Protein AF-A0A1Y6CTV0-F1 (afdb_monomer)

Foldseek 3Di:
DPPDDDLVVLLVVVVVVPDDLVVSCVVVVNDSVVNVVSNVPPDPPPPCPVVDDDDDDDDDDPPPPDFFQPDWDDDPPPDIDGHTPPDDPVVVVVVVVVVD

Sequence (100 aa):
MKKRDLPEVHVEAWRKSGLSQAEYCRQRGVNPKTFSGWVKREPAAGGLAGLGLIPVRVAPAPVAAEEGPALVLRLAPGVRLDIPATVPARWVAELLRGLA

Structure (mmCIF, N/CA/C/O backbone):
data_AF-A0A1Y6CTV0-F1
#
_entry.id   AF-A0A1Y6CTV0-F1
#
loop_
_atom_site.group_PDB
_atom_site.id
_atom_site.type_symbol
_atom_site.label_atom_id
_atom_site.label_alt_id
_atom_site.label_comp_id
_atom_site.label_asym_id
_atom_site.label_entity_id
_atom_site.label_seq_id
_atom_site.pdbx_PDB_ins_code
_atom_site.Cartn_x
_atom_site.Cartn_y
_atom_site.Cartn_z
_atom_site.occupancy
_atom_site.B_iso_or_equiv
_atom_site.auth_seq_id
_atom_site.auth_comp_id
_atom_site.auth_asym_id
_atom_site.auth_atom_id
_atom_site.pdbx_PDB_model_num
ATOM 1 N N . MET A 1 1 ? -23.024 -9.034 46.940 1.00 34.50 1 MET A N 1
ATOM 2 C CA . MET A 1 1 ? -21.859 -9.258 46.051 1.00 34.50 1 MET A CA 1
ATOM 3 C C . MET A 1 1 ? -22.050 -8.415 44.791 1.00 34.50 1 MET A C 1
ATOM 5 O O . MET A 1 1 ? -22.941 -8.717 44.012 1.00 34.50 1 MET A O 1
ATOM 9 N N . LYS A 1 2 ? -21.320 -7.301 44.628 1.00 47.25 2 LYS A N 1
ATOM 10 C CA . LYS A 1 2 ? -21.401 -6.461 43.416 1.00 47.25 2 LYS A CA 1
ATOM 11 C C . LYS A 1 2 ? -20.729 -7.224 42.272 1.00 47.25 2 LYS A C 1
ATOM 13 O O . LYS A 1 2 ? -19.526 -7.470 42.353 1.00 47.25 2 LYS A O 1
ATOM 18 N N . LYS A 1 3 ? -21.500 -7.656 41.266 1.00 53.62 3 LYS A N 1
ATOM 19 C CA . LYS A 1 3 ? -20.949 -8.226 40.029 1.00 53.62 3 LYS A CA 1
ATOM 20 C C . LYS A 1 3 ? -20.003 -7.174 39.450 1.00 53.62 3 LYS A C 1
ATOM 22 O O . LYS A 1 3 ? -20.416 -6.052 39.189 1.00 53.62 3 LYS A O 1
ATOM 27 N N . ARG A 1 4 ? -18.712 -7.493 39.396 1.00 61.22 4 ARG A N 1
ATOM 28 C CA . ARG A 1 4 ? -17.725 -6.649 38.727 1.00 61.22 4 ARG A CA 1
ATOM 29 C C . ARG A 1 4 ? -17.875 -6.956 37.248 1.00 61.22 4 ARG A C 1
ATOM 31 O O . ARG A 1 4 ? -17.465 -8.033 36.826 1.00 61.22 4 ARG A O 1
ATOM 38 N N . ASP A 1 5 ? -18.517 -6.065 36.507 1.00 70.31 5 ASP A N 1
ATOM 39 C CA . ASP A 1 5 ? -18.561 -6.188 35.058 1.00 70.31 5 ASP A CA 1
ATOM 40 C C . ASP A 1 5 ? -17.136 -6.059 34.511 1.00 70.31 5 ASP A C 1
ATOM 42 O O . ASP A 1 5 ? -16.368 -5.183 34.923 1.00 70.31 5 ASP A O 1
ATOM 46 N N . LEU A 1 6 ? -16.753 -6.997 33.647 1.00 81.06 6 LEU A N 1
ATOM 47 C C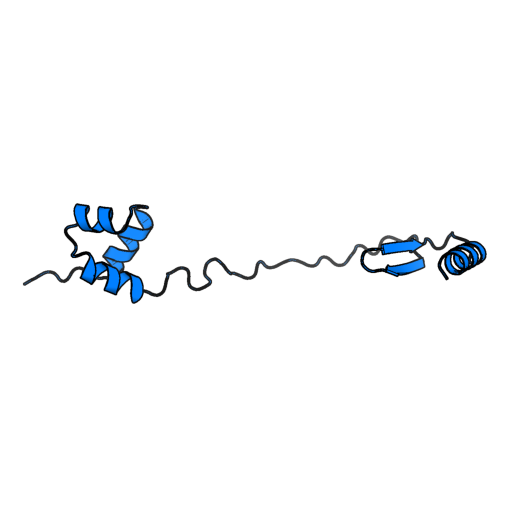A . LEU A 1 6 ? -15.392 -7.084 33.140 1.00 81.06 6 LEU A CA 1
ATOM 48 C C . LEU A 1 6 ? -15.154 -5.955 32.119 1.00 81.06 6 LEU A C 1
ATOM 50 O O . LEU A 1 6 ? -15.933 -5.833 31.169 1.00 81.06 6 LEU A O 1
ATOM 54 N N . PRO A 1 7 ? -14.096 -5.135 32.289 1.00 83.50 7 PRO A N 1
ATOM 55 C CA . PRO A 1 7 ? -13.772 -4.033 31.380 1.00 83.50 7 PRO A CA 1
ATOM 56 C C . PRO A 1 7 ? -13.719 -4.444 29.903 1.00 83.50 7 PRO A C 1
ATOM 58 O O . PRO A 1 7 ? -14.269 -3.746 29.055 1.00 83.50 7 PRO A O 1
ATOM 61 N N . GLU A 1 8 ? -13.114 -5.598 29.624 1.00 82.50 8 GLU A N 1
ATOM 62 C CA . GLU A 1 8 ? -12.895 -6.161 28.284 1.00 82.50 8 GLU A CA 1
ATOM 63 C C . GLU A 1 8 ? -14.229 -6.405 27.556 1.00 82.50 8 GLU A C 1
ATOM 65 O O . GLU A 1 8 ? -14.440 -5.937 26.439 1.00 82.50 8 GLU A O 1
ATOM 70 N N . VAL A 1 9 ? -15.203 -7.013 28.247 1.00 86.00 9 VAL A N 1
ATOM 71 C CA . VAL A 1 9 ? -16.545 -7.293 27.705 1.00 86.00 9 VAL A CA 1
ATOM 72 C C . VAL A 1 9 ? -17.268 -6.002 27.324 1.00 86.00 9 VAL A C 1
ATOM 74 O O . VAL A 1 9 ? -17.916 -5.923 26.278 1.00 86.00 9 VAL A O 1
ATOM 77 N N . HIS A 1 10 ? -17.155 -4.961 28.153 1.00 89.06 10 HIS A N 1
ATOM 78 C CA . HIS A 1 10 ? -17.788 -3.680 27.867 1.00 89.06 10 HIS A CA 1
ATOM 79 C C . HIS A 1 10 ? -17.129 -2.939 26.704 1.00 89.06 10 HIS A C 1
ATOM 81 O O . HIS A 1 10 ? -17.852 -2.322 25.917 1.00 89.06 10 HIS A O 1
ATOM 87 N N .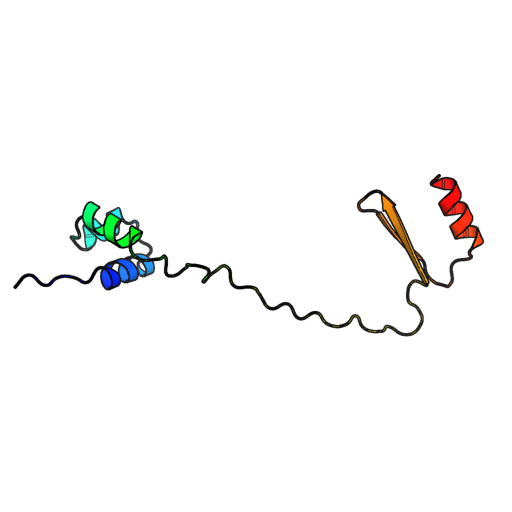 VAL A 1 11 ? -15.800 -2.975 26.597 1.00 88.00 11 VAL A N 1
ATOM 88 C CA . VAL A 1 11 ? -15.064 -2.310 25.515 1.00 88.00 11 VAL A CA 1
ATOM 89 C C . VAL A 1 11 ? -15.302 -3.025 24.184 1.00 88.00 11 VAL A C 1
ATOM 91 O O . VAL A 1 11 ? -15.570 -2.356 23.185 1.00 88.00 11 VAL A O 1
ATOM 94 N N . GLU A 1 12 ? -15.306 -4.358 24.156 1.00 88.19 12 GLU A N 1
ATOM 95 C CA . GLU A 1 12 ? -15.598 -5.128 22.943 1.00 88.19 12 GLU A CA 1
ATOM 96 C C . GLU A 1 12 ? -17.048 -4.930 22.473 1.00 88.19 12 GLU A C 1
ATOM 98 O O . GLU A 1 12 ? -17.294 -4.649 21.296 1.00 88.19 12 GLU A O 1
ATOM 103 N N . ALA A 1 13 ? -18.018 -4.999 23.392 1.00 88.75 13 ALA A N 1
ATOM 104 C CA . ALA A 1 13 ? -19.422 -4.751 23.074 1.00 88.75 13 ALA A CA 1
ATOM 105 C C . ALA A 1 13 ? -19.656 -3.320 22.559 1.00 88.75 13 ALA A C 1
ATOM 107 O O . ALA A 1 13 ? -20.450 -3.124 21.638 1.00 88.75 13 ALA A O 1
ATOM 108 N N . TRP A 1 14 ? -18.940 -2.325 23.09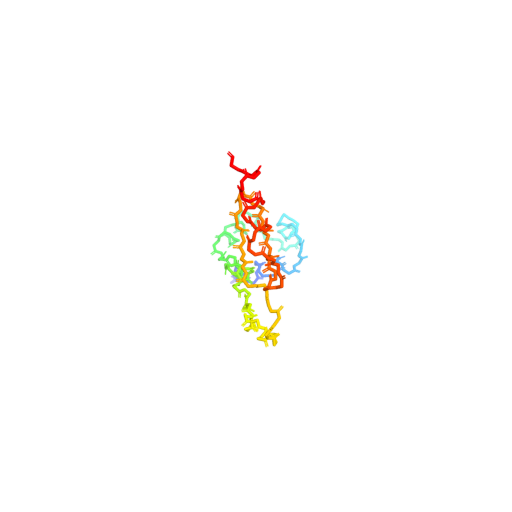6 1.00 91.50 14 TRP A N 1
ATOM 109 C CA . TRP A 1 14 ? -18.977 -0.957 22.578 1.00 91.50 14 TRP A CA 1
ATOM 110 C C . TRP A 1 14 ? -18.409 -0.866 21.158 1.00 91.50 14 TRP A C 1
ATOM 112 O O . TRP A 1 14 ? -19.088 -0.338 20.277 1.00 91.50 14 TRP A O 1
ATOM 122 N N . ARG A 1 15 ? -17.226 -1.440 20.897 1.00 87.06 15 ARG A N 1
ATOM 123 C CA . ARG A 1 15 ? -16.609 -1.450 19.556 1.00 87.06 15 ARG A CA 1
ATOM 124 C C . ARG A 1 15 ? -17.518 -2.083 18.501 1.00 87.06 15 ARG A C 1
ATOM 126 O O . ARG A 1 15 ? -17.630 -1.546 17.405 1.00 87.06 15 ARG A O 1
ATOM 133 N N . LYS A 1 16 ? -18.202 -3.184 18.836 1.00 88.25 16 LYS A N 1
ATOM 134 C CA . LYS A 1 16 ? -19.165 -3.847 17.936 1.00 88.25 16 LYS A CA 1
ATOM 135 C C . LYS A 1 16 ? -20.470 -3.068 17.759 1.00 88.25 16 LYS A C 1
ATOM 137 O O . LYS A 1 16 ? -21.134 -3.234 16.745 1.00 88.25 16 LYS A O 1
ATOM 142 N N . SER A 1 17 ? -20.846 -2.233 18.729 1.00 88.12 17 SER A N 1
ATOM 143 C CA . SER A 1 17 ? -22.101 -1.473 18.672 1.00 88.12 17 SER A CA 1
ATOM 144 C C . SER A 1 17 ? -22.076 -0.308 17.678 1.00 88.12 17 SER A C 1
ATOM 146 O O .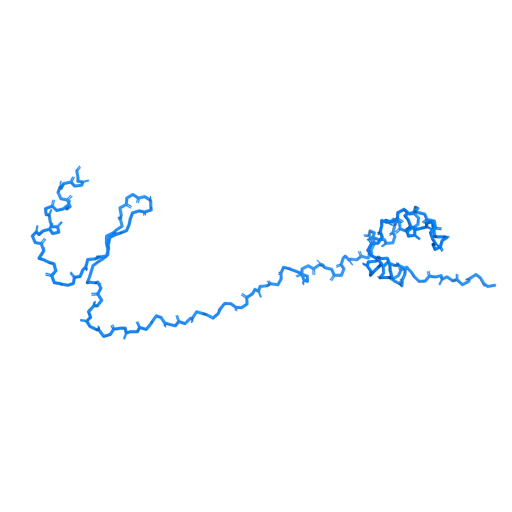 SER A 1 17 ? -23.138 0.151 17.273 1.00 88.12 17 SER A O 1
ATOM 148 N N . GLY A 1 18 ? -20.890 0.207 17.324 1.00 86.94 18 GLY A N 1
ATOM 149 C CA . GLY A 1 18 ? -20.749 1.406 16.487 1.00 86.94 18 GLY A CA 1
ATOM 150 C C . GLY A 1 18 ? -21.244 2.704 17.142 1.00 86.94 18 GLY A C 1
ATOM 151 O O . GLY A 1 18 ? -21.261 3.747 16.495 1.00 86.94 18 GLY A O 1
ATOM 152 N N . LEU A 1 19 ? -21.647 2.662 18.417 1.00 90.75 19 LEU A N 1
ATOM 153 C CA . LEU A 1 19 ? -22.155 3.818 19.152 1.00 90.75 19 LEU A CA 1
ATOM 154 C C . LEU A 1 19 ? -21.027 4.757 19.580 1.00 90.75 19 LEU A C 1
ATOM 156 O O . LEU A 1 19 ? -19.896 4.334 19.840 1.00 90.75 19 LEU A O 1
ATOM 160 N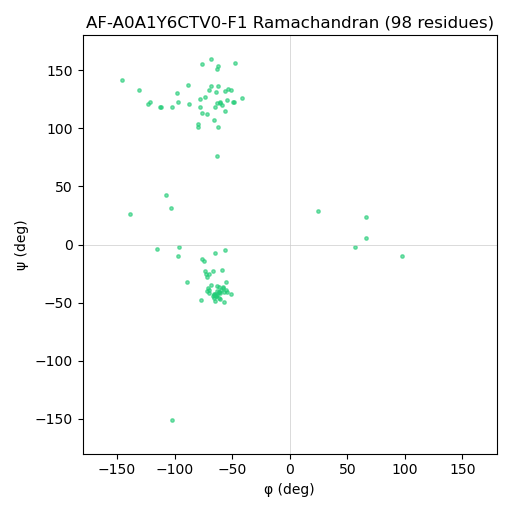 N . SER A 1 20 ? -21.360 6.032 19.788 1.00 90.50 20 SER A N 1
ATOM 161 C CA . SER A 1 20 ? -20.463 6.921 20.522 1.00 90.50 20 SER A CA 1
ATOM 162 C C . SER A 1 20 ? -20.277 6.426 21.962 1.00 90.50 20 SER A C 1
ATOM 164 O O . SER A 1 20 ? -21.159 5.802 22.562 1.00 90.50 20 SER A O 1
ATOM 166 N N . GLN A 1 21 ? -19.119 6.722 22.553 1.00 89.06 21 GLN A N 1
ATOM 167 C CA . GLN A 1 21 ? -18.821 6.342 23.935 1.00 89.06 21 GLN A CA 1
ATOM 168 C C . GLN A 1 21 ? -19.892 6.846 24.921 1.00 89.06 21 GLN A C 1
ATOM 170 O O . GLN A 1 21 ? -20.285 6.124 25.840 1.00 89.06 21 GLN A O 1
ATOM 175 N N . ALA A 1 22 ? -20.368 8.081 24.732 1.00 91.12 22 ALA A N 1
ATOM 176 C CA . ALA A 1 22 ? -21.375 8.700 25.589 1.00 91.12 22 ALA A CA 1
ATOM 177 C C . ALA A 1 22 ? -22.725 7.972 25.503 1.00 91.12 22 ALA A C 1
ATOM 179 O O . ALA A 1 22 ? -23.349 7.703 26.532 1.00 91.12 22 ALA A O 1
ATOM 180 N N . GLU A 1 23 ? -23.156 7.599 24.296 1.00 92.31 23 GLU A N 1
ATOM 181 C CA . GLU A 1 23 ? -24.39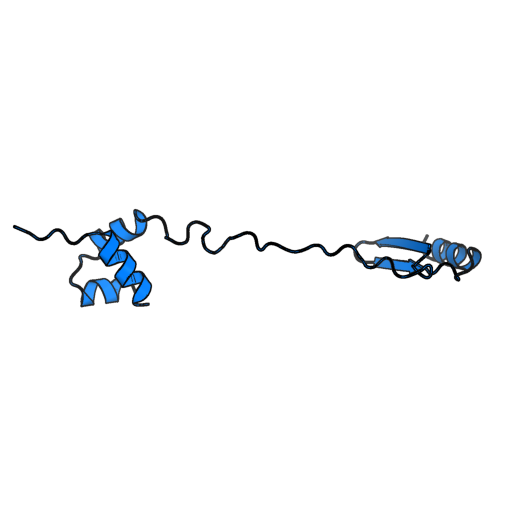3 6.840 24.099 1.00 92.31 23 GLU A CA 1
ATOM 182 C C . GLU A 1 23 ? -24.308 5.442 24.690 1.00 92.31 23 GLU A C 1
ATOM 184 O O . GLU A 1 23 ? -25.241 5.018 25.372 1.00 92.31 23 GLU A O 1
ATOM 189 N N . TYR A 1 24 ? -23.182 4.756 24.501 1.00 94.56 24 TYR A N 1
ATOM 190 C CA . TYR A 1 24 ? -22.970 3.435 25.077 1.00 94.56 24 TYR A CA 1
ATOM 191 C C . TYR A 1 24 ? -23.017 3.463 26.610 1.00 94.56 24 TYR A C 1
ATOM 193 O O . TYR A 1 24 ? -23.718 2.658 27.227 1.00 94.56 24 TYR A O 1
ATOM 201 N N . CYS A 1 25 ? -22.340 4.434 27.234 1.00 92.81 25 CYS A N 1
ATOM 202 C CA . CYS A 1 25 ? -22.365 4.610 28.688 1.00 92.81 25 CYS A CA 1
ATOM 203 C C . CYS A 1 25 ? -23.783 4.900 29.203 1.00 92.81 25 CYS A C 1
ATOM 205 O O . CYS A 1 25 ? -24.195 4.323 30.209 1.00 92.81 25 CYS A O 1
ATOM 207 N N . ARG A 1 26 ? -24.551 5.736 28.490 1.00 92.69 26 ARG A N 1
ATOM 208 C CA . ARG A 1 26 ? -25.949 6.048 28.826 1.00 92.69 26 ARG A CA 1
ATOM 209 C C . ARG A 1 26 ? -26.858 4.821 28.719 1.00 92.69 26 ARG A C 1
ATOM 211 O O . ARG A 1 26 ? -27.666 4.602 29.612 1.00 92.69 26 ARG A O 1
ATOM 218 N N . GLN A 1 27 ? -26.7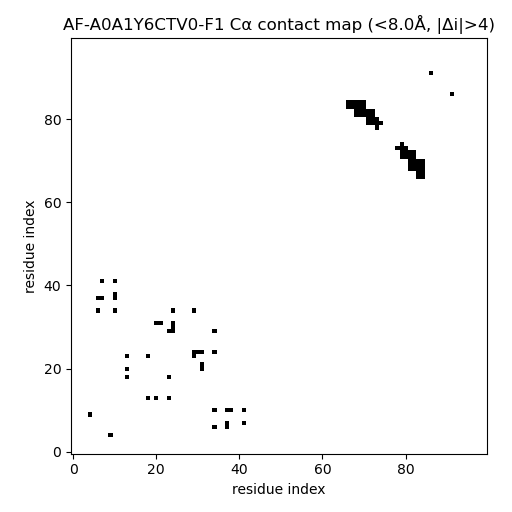23 4.022 27.659 1.00 92.88 27 GLN A N 1
ATOM 219 C CA . GLN A 1 27 ? -27.557 2.832 27.444 1.00 92.88 27 GLN A CA 1
ATOM 220 C C . GLN A 1 27 ? -27.236 1.698 28.423 1.00 92.88 27 GLN A C 1
ATOM 222 O O . GLN A 1 27 ? -28.135 0.984 28.859 1.00 92.88 27 GLN A O 1
ATOM 227 N N . ARG A 1 28 ? -25.956 1.509 28.762 1.00 88.69 28 ARG A N 1
ATOM 228 C CA . ARG A 1 28 ? -25.491 0.398 29.609 1.00 88.69 28 ARG A CA 1
ATOM 229 C C . ARG A 1 28 ? -25.344 0.761 31.087 1.00 88.69 28 ARG A C 1
ATOM 231 O O . ARG A 1 28 ? -24.987 -0.106 31.876 1.00 88.69 28 ARG A O 1
ATOM 238 N N . GLY A 1 29 ? -25.597 2.015 31.466 1.00 89.31 29 GLY A N 1
ATOM 239 C CA . GLY A 1 29 ? -25.472 2.483 32.851 1.00 89.31 29 GLY A CA 1
ATOM 240 C C . GLY A 1 29 ? -24.033 2.481 33.379 1.00 89.31 29 GLY A C 1
ATOM 241 O O . GLY A 1 29 ? -23.815 2.408 34.587 1.00 89.31 29 GLY A O 1
ATOM 242 N N . VAL A 1 30 ? -23.039 2.545 32.488 1.00 89.69 30 VAL A N 1
ATOM 243 C CA . VAL A 1 30 ? -21.618 2.526 32.859 1.00 89.69 30 VAL A CA 1
ATOM 244 C C . VAL A 1 30 ? -21.141 3.952 33.116 1.00 89.69 30 VAL A C 1
ATOM 246 O O . VAL A 1 30 ? -21.445 4.866 32.353 1.00 89.69 30 VAL A O 1
ATOM 249 N N . ASN A 1 31 ? -20.352 4.159 34.175 1.00 89.94 31 ASN A N 1
ATOM 250 C CA . ASN A 1 31 ? -19.766 5.469 34.457 1.00 89.94 31 ASN A CA 1
ATOM 251 C C . ASN A 1 31 ? -18.803 5.888 33.320 1.00 89.94 31 ASN A C 1
ATOM 253 O O . ASN A 1 31 ? -17.795 5.203 33.110 1.00 89.94 31 ASN A O 1
ATOM 257 N N . PRO A 1 32 ? -19.034 7.036 32.647 1.00 89.38 32 PRO A N 1
ATOM 258 C CA . PRO A 1 32 ? -18.206 7.479 31.527 1.00 89.38 32 PRO A CA 1
ATOM 259 C C . PRO A 1 32 ? -16.723 7.644 31.871 1.00 89.38 32 PRO A C 1
ATOM 261 O O . PRO A 1 32 ? -15.863 7.313 31.057 1.00 89.38 32 PRO A O 1
ATOM 264 N N . LYS A 1 33 ? -16.398 8.120 33.082 1.00 89.75 33 LYS A N 1
ATOM 265 C CA . LYS A 1 33 ? -15.003 8.307 33.519 1.00 89.75 33 LYS A CA 1
ATOM 266 C C . LYS A 1 33 ? -14.284 6.968 33.653 1.00 89.75 33 LYS A C 1
ATOM 268 O O . LYS A 1 33 ? -13.154 6.822 33.187 1.00 89.75 33 LYS A O 1
ATOM 273 N N . THR A 1 34 ? -14.952 5.989 34.257 1.00 88.69 34 THR A N 1
ATOM 274 C CA . THR A 1 34 ? -14.411 4.638 34.428 1.00 88.69 34 THR A CA 1
ATOM 275 C C . THR A 1 34 ? -14.245 3.951 33.076 1.00 88.69 34 THR A C 1
ATOM 277 O O . THR A 1 34 ? -13.183 3.392 32.807 1.00 88.69 34 THR A O 1
ATOM 280 N N . PHE A 1 35 ? -15.241 4.083 32.196 1.00 91.19 35 PHE A N 1
ATOM 281 C CA . PHE A 1 35 ? -15.204 3.523 30.848 1.00 91.19 35 PHE A CA 1
ATOM 282 C C . PHE A 1 35 ? -14.079 4.129 29.995 1.00 91.19 35 PHE A C 1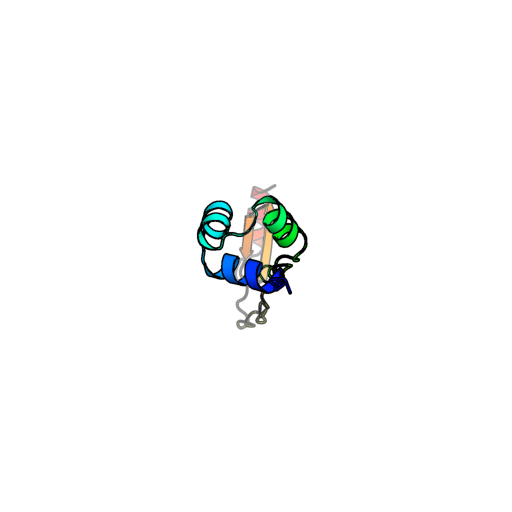
ATOM 284 O O . PHE A 1 35 ? -13.318 3.385 29.384 1.00 91.19 35 PHE A O 1
ATOM 291 N N . SER A 1 36 ? -13.869 5.452 30.037 1.00 89.06 36 SER A N 1
ATOM 292 C CA . SER A 1 36 ? -12.709 6.100 29.393 1.00 89.06 36 SER A CA 1
ATOM 293 C C . SER A 1 36 ? -11.378 5.509 29.862 1.00 89.06 36 SER A C 1
ATOM 295 O O . SER A 1 36 ? -10.454 5.334 29.071 1.00 89.06 36 SER A O 1
ATOM 297 N N . GLY A 1 37 ? -11.266 5.199 31.155 1.00 88.88 37 GLY A N 1
ATOM 298 C CA . GLY A 1 37 ? -10.081 4.561 31.721 1.00 88.88 37 GLY A CA 1
ATOM 299 C C . GLY A 1 37 ? -9.900 3.101 31.292 1.00 88.88 37 GLY A C 1
ATOM 300 O O . GLY A 1 37 ? -8.772 2.614 31.314 1.00 88.88 37 GLY A O 1
ATOM 301 N N . TRP A 1 38 ? -10.971 2.393 30.927 1.00 90.00 38 TRP A N 1
ATOM 302 C CA . TRP A 1 38 ? -10.901 1.047 30.349 1.00 90.00 38 TRP A CA 1
ATOM 303 C C . TRP A 1 38 ? -10.486 1.093 28.882 1.00 90.00 38 TRP A C 1
ATOM 305 O O . TRP A 1 38 ? -9.529 0.423 28.516 1.00 90.00 38 TRP A O 1
ATOM 315 N N . VAL A 1 39 ? -11.103 1.966 28.078 1.00 87.00 39 VAL A N 1
ATOM 316 C CA . VAL A 1 39 ? -10.769 2.144 26.652 1.00 87.00 39 VAL A CA 1
ATOM 317 C C . VAL A 1 39 ? -9.301 2.531 26.447 1.00 87.00 39 VAL A C 1
ATOM 319 O O . VAL A 1 39 ? -8.681 2.067 25.500 1.00 87.00 39 VAL A O 1
ATOM 322 N N . LYS A 1 40 ? -8.730 3.356 27.337 1.00 84.69 40 LYS A N 1
ATOM 323 C CA . LYS A 1 40 ? -7.305 3.734 27.285 1.00 84.69 40 LYS A CA 1
ATOM 324 C C . LYS A 1 40 ? -6.345 2.609 27.685 1.00 84.69 40 LYS A C 1
ATOM 326 O O . LYS A 1 40 ? -5.186 2.652 27.288 1.00 84.69 40 LYS A O 1
ATOM 331 N N . ARG A 1 41 ? -6.788 1.684 28.543 1.00 81.00 41 ARG A N 1
ATOM 332 C CA . ARG A 1 41 ? -5.965 0.579 29.065 1.00 81.00 41 ARG A CA 1
ATOM 333 C C . ARG A 1 41 ? -6.026 -0.656 28.188 1.00 81.00 41 ARG A C 1
ATOM 335 O O . ARG A 1 41 ? -5.039 -1.377 28.121 1.00 81.00 41 ARG A O 1
ATOM 342 N N . GLU A 1 42 ? -7.158 -0.892 27.537 1.00 71.75 42 GLU A N 1
ATOM 343 C CA . GLU A 1 42 ? -7.221 -1.890 26.488 1.00 71.75 42 GLU A CA 1
ATOM 344 C C . GLU A 1 42 ? -6.323 -1.435 25.337 1.00 71.75 42 GLU A C 1
ATOM 346 O O . GLU A 1 42 ? -6.591 -0.382 24.742 1.00 71.75 42 GLU A O 1
ATOM 351 N N . PRO A 1 43 ? -5.270 -2.199 24.989 1.00 58.94 43 PRO A N 1
ATOM 352 C CA . PRO A 1 43 ? -4.605 -1.974 23.723 1.00 58.94 43 PRO A CA 1
ATOM 353 C C . PRO A 1 43 ? -5.698 -2.029 22.664 1.00 58.94 43 PRO A C 1
ATOM 355 O O . PRO A 1 43 ? -6.578 -2.892 22.711 1.00 58.94 43 PRO A O 1
ATOM 358 N N . ALA A 1 44 ? -5.706 -1.073 21.733 1.00 59.22 44 ALA A N 1
ATOM 359 C CA . ALA A 1 44 ? -6.579 -1.216 20.590 1.00 59.22 44 ALA A CA 1
ATOM 360 C C . ALA A 1 44 ? -6.365 -2.634 20.056 1.00 59.22 44 ALA A C 1
ATOM 362 O O . ALA A 1 44 ? -5.245 -2.984 19.708 1.00 59.22 44 ALA A O 1
ATOM 363 N N . ALA A 1 45 ? -7.422 -3.444 19.972 1.00 52.69 45 ALA A N 1
ATOM 364 C CA . ALA A 1 45 ? -7.361 -4.721 19.260 1.00 52.69 45 ALA A CA 1
ATOM 365 C C . ALA A 1 45 ? -6.901 -4.538 17.787 1.00 52.69 45 ALA A C 1
ATOM 367 O O . ALA A 1 45 ? -6.690 -5.505 17.071 1.00 52.69 45 ALA A O 1
ATOM 368 N N . GLY A 1 46 ? -6.722 -3.281 17.349 1.00 49.03 46 GLY A N 1
ATOM 369 C CA . GLY A 1 46 ? -6.021 -2.838 16.150 1.00 49.03 46 GLY A CA 1
ATOM 370 C C . GLY A 1 46 ? -4.615 -2.262 16.373 1.00 49.03 46 GLY A C 1
ATOM 371 O O . GLY A 1 46 ? -4.209 -1.381 15.621 1.00 49.03 46 GLY A O 1
ATOM 372 N N . GLY A 1 47 ? -3.856 -2.711 17.375 1.00 49.09 47 GLY A N 1
ATOM 373 C CA . GLY A 1 47 ? -2.403 -2.551 17.384 1.00 49.09 47 GLY A CA 1
ATOM 374 C C . GLY A 1 47 ? -1.850 -3.307 16.181 1.00 49.09 47 GLY A C 1
ATOM 375 O O . GLY A 1 47 ? -1.839 -4.531 16.181 1.00 49.09 47 GLY A O 1
ATOM 376 N N . LEU A 1 48 ? -1.518 -2.581 15.112 1.00 51.88 48 LEU A N 1
ATOM 377 C CA . LEU A 1 48 ? -1.058 -3.099 13.814 1.00 51.88 48 LEU A CA 1
ATOM 378 C C . LEU A 1 48 ? -1.992 -4.091 13.083 1.00 51.88 48 LEU A C 1
ATOM 380 O O . LEU A 1 48 ? -1.695 -4.430 11.943 1.00 51.88 48 LEU A O 1
ATOM 384 N N . ALA A 1 49 ? -3.146 -4.494 13.634 1.00 52.62 49 ALA A N 1
ATOM 385 C CA . ALA A 1 49 ? -4.059 -5.445 12.974 1.00 52.62 49 ALA A CA 1
ATOM 386 C C . ALA A 1 49 ? -4.698 -4.919 11.666 1.00 52.62 49 ALA A C 1
ATOM 388 O O . ALA A 1 49 ? -5.343 -5.677 10.950 1.00 52.62 49 ALA A O 1
ATOM 389 N N . GLY A 1 50 ? -4.503 -3.635 11.339 1.00 52.44 50 GLY A N 1
ATOM 390 C CA . GLY A 1 50 ? -4.802 -3.044 10.026 1.00 52.44 50 GLY A CA 1
ATOM 391 C C . GLY A 1 50 ? -3.574 -2.528 9.261 1.00 52.44 50 GLY A C 1
ATOM 392 O O . GLY A 1 50 ? -3.709 -2.099 8.123 1.00 52.44 50 GLY A O 1
ATOM 393 N N . LEU A 1 51 ? -2.380 -2.579 9.863 1.00 53.94 51 LEU A N 1
ATOM 394 C CA . LEU A 1 51 ? -1.092 -2.263 9.231 1.00 53.94 51 LEU A CA 1
ATOM 395 C C . LEU A 1 51 ? -0.299 -3.558 9.009 1.00 53.94 51 LEU A C 1
ATOM 397 O O . LEU A 1 51 ? 0.896 -3.640 9.291 1.00 53.94 51 LEU A O 1
ATOM 401 N N . GLY A 1 52 ? -0.988 -4.600 8.544 1.00 67.12 52 GLY A N 1
ATOM 402 C CA . GLY A 1 52 ? -0.327 -5.807 8.073 1.00 67.12 52 GLY A CA 1
ATOM 403 C C . GLY A 1 52 ? 0.430 -5.500 6.784 1.00 67.12 52 GLY A C 1
ATOM 404 O O . GLY A 1 52 ? -0.097 -4.834 5.893 1.00 67.12 52 GLY A O 1
ATOM 405 N N . LEU A 1 53 ? 1.663 -5.992 6.667 1.00 73.81 53 LEU A N 1
ATOM 406 C CA . LEU A 1 53 ? 2.348 -6.020 5.379 1.00 73.81 53 LEU A CA 1
ATOM 407 C C . LEU A 1 53 ? 1.512 -6.872 4.419 1.00 73.81 53 LEU A C 1
ATOM 409 O O . LEU A 1 53 ? 1.246 -8.041 4.700 1.00 73.81 53 LEU A O 1
ATOM 413 N N . ILE A 1 54 ? 1.089 -6.292 3.297 1.00 77.94 54 ILE A N 1
ATOM 414 C CA . ILE A 1 54 ? 0.428 -7.048 2.235 1.00 77.94 54 ILE A CA 1
ATOM 415 C C . ILE A 1 54 ? 1.528 -7.796 1.473 1.00 77.94 54 ILE A C 1
ATOM 417 O O . ILE A 1 54 ? 2.411 -7.144 0.909 1.00 77.94 54 ILE A O 1
ATOM 421 N N . PRO A 1 55 ? 1.522 -9.140 1.436 1.00 72.38 55 PRO A N 1
ATOM 422 C CA . PRO A 1 55 ? 2.502 -9.884 0.662 1.00 72.38 55 PRO A CA 1
ATOM 423 C C . PRO A 1 55 ? 2.286 -9.612 -0.831 1.00 72.38 55 PRO A C 1
ATOM 425 O O . PRO A 1 55 ? 1.329 -10.090 -1.438 1.00 72.38 55 PRO A O 1
ATOM 428 N N . VAL A 1 56 ? 3.191 -8.840 -1.432 1.00 81.88 56 VAL A N 1
ATOM 429 C CA . VAL A 1 56 ? 3.240 -8.624 -2.881 1.00 81.88 56 VAL A CA 1
ATOM 430 C C . VAL A 1 56 ? 4.084 -9.733 -3.499 1.00 81.88 56 VAL A C 1
ATOM 432 O O . VAL A 1 56 ? 5.262 -9.886 -3.174 1.00 81.88 56 VAL A O 1
ATOM 435 N N . ARG A 1 57 ? 3.495 -10.516 -4.409 1.00 79.75 57 ARG A N 1
ATOM 436 C CA . ARG A 1 57 ? 4.273 -11.434 -5.247 1.00 79.75 57 ARG A CA 1
ATOM 437 C C . ARG A 1 57 ? 4.963 -10.629 -6.340 1.00 79.75 57 ARG A C 1
ATOM 439 O O . ARG A 1 57 ? 4.301 -10.101 -7.228 1.00 79.75 57 ARG A O 1
ATOM 446 N N . VAL A 1 58 ? 6.288 -10.568 -6.290 1.00 80.38 58 VAL A N 1
ATOM 447 C CA . VAL A 1 58 ? 7.095 -10.084 -7.412 1.00 80.38 58 VAL A CA 1
ATOM 448 C C . VAL A 1 58 ? 7.199 -11.233 -8.410 1.00 80.38 58 VAL A C 1
ATOM 450 O O . VAL A 1 58 ? 7.939 -12.188 -8.186 1.00 80.38 58 VAL A O 1
ATOM 453 N N . ALA A 1 59 ? 6.404 -11.185 -9.478 1.00 79.88 59 ALA A N 1
ATOM 454 C CA . ALA A 1 59 ? 6.617 -12.081 -10.605 1.00 79.88 59 ALA A CA 1
ATOM 455 C C . ALA A 1 59 ? 7.915 -11.653 -11.311 1.00 79.88 59 ALA A C 1
ATOM 457 O O . ALA A 1 59 ? 8.089 -10.452 -11.549 1.00 79.88 59 ALA A O 1
ATOM 458 N N . PRO A 1 60 ? 8.832 -12.583 -11.635 1.00 68.75 60 PRO A N 1
ATOM 459 C CA . PRO A 1 60 ? 9.931 -12.253 -12.527 1.00 68.75 60 PRO A CA 1
ATOM 460 C C . PRO A 1 60 ? 9.323 -11.725 -13.826 1.00 68.75 60 PRO A C 1
ATOM 462 O O . PRO A 1 60 ? 8.364 -12.305 -14.342 1.00 68.75 60 PRO A O 1
ATOM 465 N N . ALA A 1 61 ? 9.839 -10.592 -14.309 1.00 69.56 61 ALA A N 1
ATOM 466 C CA . ALA A 1 61 ? 9.421 -10.060 -15.595 1.00 69.56 61 ALA A CA 1
ATOM 467 C C . ALA A 1 61 ? 9.541 -11.188 -16.630 1.00 69.56 61 ALA A C 1
ATOM 469 O O . ALA A 1 61 ? 10.559 -11.892 -16.616 1.00 69.56 61 ALA A O 1
ATOM 470 N N . PRO A 1 62 ? 8.518 -11.414 -17.476 1.00 62.47 62 PRO A N 1
ATOM 471 C CA . PRO A 1 62 ? 8.651 -12.386 -18.542 1.00 62.47 62 PRO A CA 1
ATOM 472 C C . PRO A 1 62 ? 9.899 -11.998 -19.327 1.00 62.47 62 PRO A C 1
ATOM 474 O O . PRO A 1 62 ? 10.031 -10.852 -19.761 1.00 62.47 62 PRO A O 1
ATOM 477 N N . VAL A 1 63 ? 10.833 -12.941 -19.449 1.00 59.88 63 VAL A N 1
ATOM 478 C CA . VAL A 1 63 ? 11.915 -12.890 -20.431 1.00 59.88 63 VAL A CA 1
ATOM 479 C C . VAL A 1 63 ? 11.245 -12.941 -21.801 1.00 59.88 63 VAL A C 1
ATOM 481 O O . VAL A 1 63 ? 11.117 -13.992 -22.421 1.00 59.88 63 VAL A O 1
ATOM 484 N N . ALA A 1 64 ? 10.673 -11.808 -22.207 1.00 54.62 64 ALA A N 1
ATOM 485 C CA . ALA A 1 64 ? 10.166 -11.609 -23.544 1.00 54.62 64 ALA A CA 1
ATOM 486 C C . ALA A 1 64 ? 11.365 -11.785 -24.473 1.00 54.62 64 ALA A C 1
ATOM 488 O O . ALA A 1 64 ? 12.401 -11.146 -24.280 1.00 54.62 64 ALA A O 1
ATOM 489 N N . ALA A 1 65 ? 11.220 -12.730 -25.397 1.00 55.53 65 ALA A N 1
ATOM 490 C CA . ALA A 1 65 ? 12.193 -13.077 -26.414 1.00 55.53 65 ALA A CA 1
ATOM 491 C C . ALA A 1 65 ? 12.843 -11.821 -27.010 1.00 55.53 65 ALA A C 1
ATOM 493 O O . ALA A 1 65 ? 12.105 -10.935 -27.416 1.00 55.53 65 ALA A O 1
ATOM 494 N N . GLU A 1 66 ? 14.182 -11.771 -26.991 1.00 55.34 66 GLU A N 1
ATOM 495 C CA . GLU A 1 66 ? 15.152 -11.100 -27.891 1.00 55.34 66 GLU A CA 1
ATOM 496 C C . GLU A 1 66 ? 14.710 -9.864 -28.729 1.00 55.34 66 GLU A C 1
ATOM 498 O O . GLU A 1 66 ? 15.270 -9.592 -29.784 1.00 55.34 66 GLU A O 1
ATOM 503 N N . GLU A 1 67 ? 13.743 -9.075 -28.268 1.00 56.25 67 GLU A N 1
ATOM 504 C CA . GLU A 1 67 ? 13.282 -7.799 -28.843 1.00 56.25 67 GLU A CA 1
ATOM 505 C C . GLU A 1 67 ? 13.027 -6.769 -27.722 1.00 56.25 67 GLU A C 1
ATOM 507 O O . GLU A 1 67 ? 12.217 -5.849 -27.835 1.00 56.25 67 GLU A O 1
ATOM 512 N N . GLY A 1 68 ? 13.715 -6.927 -26.586 1.00 58.19 68 GLY A N 1
ATOM 513 C CA . GLY A 1 68 ? 13.723 -5.932 -25.515 1.00 58.19 68 GLY A CA 1
ATOM 514 C C . GLY A 1 68 ? 14.453 -4.643 -25.931 1.00 58.19 68 GLY A C 1
ATOM 515 O O . GLY A 1 68 ? 15.269 -4.657 -26.858 1.00 58.19 68 GLY A O 1
ATOM 516 N N . PRO A 1 69 ? 14.202 -3.504 -25.255 1.00 59.22 69 PRO A N 1
ATOM 517 C CA . PRO A 1 69 ? 14.984 -2.296 -25.485 1.00 59.22 69 PRO A CA 1
ATOM 518 C C . PRO A 1 69 ? 16.459 -2.582 -25.185 1.00 59.22 69 PRO A C 1
ATOM 520 O O . PRO A 1 69 ? 16.810 -2.951 -24.066 1.00 59.22 69 PRO A O 1
ATOM 523 N N . ALA A 1 70 ? 17.324 -2.413 -26.186 1.00 70.06 70 ALA A N 1
ATOM 524 C CA . ALA A 1 70 ? 18.764 -2.610 -26.036 1.00 70.06 70 ALA A CA 1
ATOM 525 C C . ALA A 1 70 ? 19.404 -1.567 -25.114 1.00 70.06 70 ALA A C 1
ATOM 527 O O . ALA A 1 70 ? 20.483 -1.802 -24.573 1.00 70.06 70 ALA A O 1
ATOM 528 N N . LEU A 1 71 ? 18.763 -0.406 -24.947 1.00 82.06 71 LEU A N 1
ATOM 529 C CA . LEU A 1 71 ? 19.301 0.706 -24.177 1.00 82.06 71 LEU A CA 1
ATOM 530 C C . LEU A 1 71 ? 18.181 1.476 -23.467 1.00 82.06 71 LEU A C 1
ATOM 532 O O . LEU A 1 71 ? 17.121 1.710 -24.035 1.00 82.06 71 LEU A O 1
ATOM 536 N N . VAL A 1 72 ? 18.429 1.920 -22.233 1.00 88.25 72 VAL A N 1
ATOM 537 C CA . VAL A 1 72 ? 17.514 2.790 -21.478 1.00 88.25 72 VAL A CA 1
ATOM 538 C C . VAL A 1 72 ? 18.249 4.064 -21.080 1.00 88.25 72 VAL A C 1
ATOM 540 O O . VAL A 1 72 ? 19.236 4.002 -20.347 1.00 88.25 72 VAL A O 1
ATOM 543 N N . LEU A 1 73 ? 17.752 5.222 -21.517 1.00 87.50 73 LEU A N 1
ATOM 544 C CA . LEU A 1 73 ? 18.257 6.535 -21.114 1.00 87.50 73 LEU A CA 1
ATOM 545 C C . LEU A 1 73 ? 17.389 7.109 -19.993 1.00 87.50 73 LEU A C 1
ATOM 547 O O . LEU A 1 73 ? 16.162 7.155 -20.092 1.00 8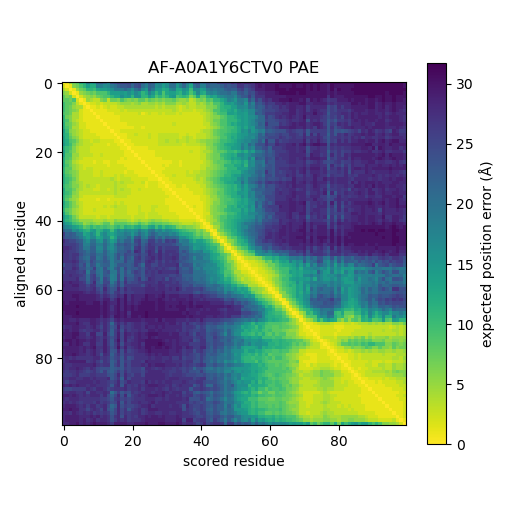7.50 73 LEU A O 1
ATOM 551 N N . ARG A 1 74 ? 18.031 7.572 -18.921 1.00 89.19 74 ARG A N 1
ATOM 552 C CA . ARG A 1 74 ? 17.387 8.291 -17.816 1.00 89.19 74 ARG A CA 1
ATOM 553 C C . ARG A 1 74 ? 17.898 9.723 -17.830 1.00 89.19 74 ARG A C 1
ATOM 555 O O . ARG A 1 74 ? 19.100 9.934 -17.702 1.00 89.19 74 ARG A O 1
ATOM 562 N N . LEU A 1 75 ? 16.991 10.671 -18.030 1.00 84.75 75 LEU A N 1
ATOM 563 C CA . LEU A 1 75 ? 17.304 12.099 -18.062 1.00 84.75 75 LEU A CA 1
ATOM 564 C C . LEU A 1 75 ? 16.894 12.726 -16.717 1.00 84.75 75 LEU A C 1
ATOM 566 O O . LEU A 1 75 ? 16.918 12.047 -15.688 1.00 84.75 75 LEU A O 1
ATOM 570 N N . ALA A 1 76 ? 16.529 14.013 -16.711 1.00 83.94 76 ALA A N 1
ATOM 571 C CA . ALA A 1 76 ? 15.991 14.700 -15.538 1.00 83.94 76 ALA A CA 1
ATOM 572 C C . ALA A 1 76 ? 14.871 13.885 -14.842 1.00 83.94 76 ALA A C 1
ATOM 574 O O . ALA A 1 76 ? 14.223 13.049 -15.486 1.00 83.94 76 ALA A O 1
ATOM 575 N N . PRO A 1 77 ? 14.623 14.105 -13.535 1.00 84.12 77 PRO A N 1
ATOM 576 C CA . PRO A 1 77 ? 13.699 13.287 -12.756 1.00 84.12 77 PRO A CA 1
ATOM 577 C C . PRO A 1 77 ? 12.342 13.111 -13.449 1.00 84.12 77 PRO A C 1
ATOM 579 O O . PRO A 1 77 ? 11.668 14.083 -13.773 1.00 84.12 77 PRO A O 1
ATOM 582 N N . GLY A 1 78 ? 11.954 11.856 -13.681 1.00 84.50 78 GLY A N 1
ATOM 583 C CA . GLY A 1 78 ? 10.691 11.501 -14.337 1.00 84.50 78 GLY A CA 1
ATOM 584 C C . GLY A 1 78 ? 10.792 11.206 -15.834 1.00 84.50 78 GLY A C 1
ATOM 585 O O . GLY A 1 78 ? 9.841 10.666 -16.392 1.00 84.50 78 GLY A O 1
ATOM 586 N N . VAL A 1 79 ? 11.931 11.469 -16.481 1.00 86.62 79 VAL A N 1
ATOM 587 C CA . VAL A 1 79 ? 12.107 11.182 -17.910 1.00 86.62 79 VAL A CA 1
ATOM 588 C C . VAL A 1 79 ? 12.933 9.913 -18.110 1.00 86.62 79 VAL A C 1
ATOM 590 O O . VAL A 1 79 ? 14.105 9.828 -17.730 1.00 86.62 79 VAL A O 1
ATOM 593 N N . ARG A 1 80 ? 12.309 8.921 -18.744 1.00 90.81 80 ARG A N 1
ATOM 594 C CA . ARG A 1 80 ? 12.923 7.655 -19.145 1.00 90.81 80 ARG A CA 1
ATOM 595 C C . ARG A 1 80 ? 12.588 7.381 -20.604 1.00 90.81 80 ARG A C 1
ATOM 597 O O . ARG A 1 80 ? 11.424 7.463 -20.983 1.00 90.81 80 ARG A O 1
ATOM 604 N N . LEU A 1 81 ? 13.597 7.018 -21.384 1.00 87.19 81 LEU A N 1
ATOM 605 C CA . LEU A 1 81 ? 13.447 6.605 -22.772 1.00 87.19 81 LEU A CA 1
ATOM 606 C C . LEU A 1 81 ? 13.992 5.187 -22.940 1.00 87.19 81 LEU A C 1
ATOM 608 O O . LEU A 1 81 ? 15.158 4.936 -22.638 1.00 87.19 81 LEU A O 1
ATOM 612 N N . ASP A 1 82 ? 13.156 4.274 -23.424 1.00 89.81 82 ASP A N 1
ATOM 613 C CA . ASP A 1 82 ? 13.552 2.912 -23.775 1.00 89.81 82 ASP A CA 1
ATOM 614 C C . ASP A 1 82 ? 13.825 2.857 -25.292 1.00 89.81 82 ASP A C 1
ATOM 616 O O . ASP A 1 82 ? 12.971 3.217 -26.103 1.00 89.81 82 ASP A O 1
ATOM 620 N N . ILE A 1 83 ? 15.036 2.457 -25.679 1.00 87.25 83 ILE A N 1
ATOM 621 C CA . ILE A 1 83 ? 15.530 2.453 -27.061 1.00 87.25 83 ILE A CA 1
ATOM 622 C C . ILE A 1 83 ? 15.707 1.000 -27.530 1.00 87.25 83 ILE A C 1
ATOM 624 O O . ILE A 1 83 ? 16.528 0.267 -26.966 1.00 87.25 83 ILE A O 1
ATOM 628 N N . PRO A 1 84 ? 14.977 0.571 -28.574 1.00 85.44 84 PRO A N 1
ATOM 629 C CA . PRO A 1 84 ? 15.157 -0.732 -29.213 1.00 85.44 84 PRO A CA 1
ATOM 630 C C . PRO A 1 84 ? 16.538 -0.922 -29.854 1.00 85.44 84 PRO A C 1
ATOM 632 O O . PRO A 1 84 ? 17.153 0.035 -30.323 1.00 85.44 84 PRO A O 1
ATOM 635 N N . ALA A 1 85 ? 16.984 -2.178 -29.969 1.00 81.00 85 ALA A N 1
ATOM 636 C CA . ALA A 1 85 ? 18.235 -2.549 -30.652 1.00 81.00 85 ALA A CA 1
ATOM 637 C C . ALA A 1 85 ? 18.290 -2.129 -32.132 1.00 81.00 85 ALA A C 1
ATOM 639 O O . ALA A 1 85 ? 19.364 -2.016 -32.716 1.00 81.00 85 ALA A O 1
ATOM 640 N N . THR A 1 86 ? 17.128 -1.905 -32.745 1.00 84.81 86 THR A N 1
ATOM 641 C CA . THR A 1 86 ? 16.982 -1.528 -34.156 1.00 84.81 86 THR A CA 1
ATOM 642 C C . THR A 1 86 ? 17.331 -0.067 -34.430 1.00 84.81 86 THR A C 1
ATOM 644 O O . THR A 1 86 ? 17.481 0.322 -35.589 1.00 84.81 86 THR A O 1
ATOM 647 N N . VAL A 1 87 ? 17.468 0.760 -33.389 1.00 87.69 87 VAL A N 1
ATOM 648 C CA . VAL A 1 87 ? 17.762 2.185 -33.544 1.00 87.69 87 VAL A CA 1
ATOM 649 C C . VAL A 1 87 ? 19.252 2.388 -33.850 1.00 87.69 87 VAL A C 1
ATOM 651 O O . VAL A 1 87 ? 20.104 1.967 -33.065 1.00 87.69 87 VAL A O 1
ATOM 654 N N . PRO A 1 88 ? 19.613 3.075 -34.953 1.00 89.12 88 PRO A N 1
ATOM 655 C CA . PRO A 1 88 ? 21.011 3.324 -35.285 1.00 89.12 88 PRO A CA 1
ATOM 656 C C . PRO A 1 88 ? 21.725 4.170 -34.227 1.00 89.12 88 PRO A C 1
ATOM 658 O O . PRO A 1 88 ? 21.241 5.234 -33.837 1.00 89.12 88 PRO A O 1
ATOM 661 N N . ALA A 1 89 ? 22.949 3.777 -33.865 1.00 86.38 89 ALA A N 1
ATOM 662 C CA . ALA A 1 89 ? 23.766 4.494 -32.882 1.00 86.38 89 ALA A CA 1
ATOM 663 C C . ALA A 1 89 ? 23.978 5.983 -33.226 1.00 86.38 89 ALA A C 1
ATOM 665 O O . ALA A 1 89 ? 24.034 6.824 -32.331 1.00 86.38 89 ALA A O 1
ATOM 666 N N . ARG A 1 90 ? 24.034 6.333 -34.522 1.00 93.25 90 ARG A N 1
ATOM 667 C CA . ARG A 1 90 ? 24.149 7.732 -34.977 1.00 93.25 90 ARG A CA 1
ATOM 668 C C . ARG A 1 90 ? 22.981 8.606 -34.520 1.00 93.25 90 ARG A C 1
ATOM 670 O O . ARG A 1 90 ? 23.197 9.745 -34.132 1.00 93.25 90 ARG A O 1
ATOM 677 N N . TRP A 1 91 ? 21.768 8.059 -34.530 1.00 92.19 91 TRP A N 1
ATOM 678 C CA . TRP A 1 91 ? 20.566 8.789 -34.145 1.00 92.19 91 TRP A CA 1
ATOM 679 C C . TRP A 1 91 ? 20.550 9.024 -32.636 1.00 92.19 91 TRP A C 1
ATOM 681 O O . TRP A 1 91 ? 20.258 10.123 -32.179 1.00 92.19 91 TRP A O 1
ATOM 691 N N . VAL A 1 92 ? 20.967 8.018 -31.858 1.00 90.31 92 VAL A N 1
ATOM 692 C CA . VAL A 1 92 ? 21.151 8.168 -30.407 1.00 90.31 92 VAL A CA 1
ATOM 693 C C . VAL A 1 92 ? 22.206 9.238 -30.111 1.00 90.31 92 VAL A C 1
ATOM 695 O O . VAL A 1 92 ? 21.998 10.074 -29.239 1.00 90.31 92 VAL A O 1
ATOM 698 N N . ALA A 1 93 ? 23.312 9.269 -30.858 1.00 90.19 93 ALA A N 1
ATOM 699 C CA . ALA A 1 93 ? 24.336 10.299 -30.700 1.00 90.19 93 ALA A CA 1
ATOM 700 C C . ALA A 1 93 ? 23.815 11.710 -31.030 1.00 90.19 93 ALA A C 1
ATOM 702 O O . ALA A 1 93 ? 24.142 12.655 -30.317 1.00 90.19 93 ALA A O 1
ATOM 703 N N . GLU A 1 94 ? 22.999 11.867 -32.075 1.00 93.94 94 GLU A N 1
ATOM 704 C CA . GLU A 1 94 ? 22.341 13.141 -32.403 1.00 93.94 94 GLU A CA 1
ATOM 705 C C . GLU A 1 94 ? 21.363 13.579 -31.310 1.00 93.94 94 GLU A C 1
ATOM 707 O O . GLU A 1 94 ? 21.410 14.730 -30.879 1.00 93.94 94 GLU A O 1
ATOM 712 N N . LEU A 1 95 ? 20.546 12.653 -30.800 1.00 90.00 95 LEU A N 1
ATOM 713 C CA . LEU A 1 95 ? 19.643 12.904 -29.678 1.00 90.00 95 LEU A CA 1
ATOM 714 C C . LEU A 1 95 ? 20.412 13.393 -28.444 1.00 90.00 95 LEU A C 1
ATOM 716 O O . LEU A 1 95 ? 20.051 14.408 -27.859 1.00 90.00 95 LEU A O 1
ATOM 720 N N . LEU A 1 96 ? 21.490 12.701 -28.066 1.00 89.00 96 LEU A N 1
ATOM 721 C CA . LEU A 1 96 ? 22.308 13.075 -26.910 1.00 89.00 96 LEU A CA 1
ATOM 722 C C . LEU A 1 96 ? 22.977 14.443 -27.088 1.00 89.00 96 LEU A C 1
ATOM 724 O O . LEU A 1 96 ? 23.085 15.189 -26.121 1.00 89.00 96 LEU A O 1
ATOM 728 N N . ARG A 1 97 ? 23.392 14.794 -28.311 1.00 91.69 97 ARG A N 1
ATOM 729 C CA . ARG A 1 97 ? 23.956 16.120 -28.614 1.00 91.69 97 ARG A CA 1
ATOM 730 C C . ARG A 1 97 ? 22.926 17.239 -28.513 1.00 91.69 97 ARG A C 1
ATOM 732 O O . ARG A 1 97 ? 23.295 18.330 -28.114 1.00 91.69 97 ARG A O 1
ATOM 739 N N . GLY A 1 98 ? 21.669 16.988 -28.877 1.00 87.69 98 GLY A N 1
ATOM 740 C CA . GLY A 1 98 ? 20.593 17.977 -28.743 1.00 87.69 98 GLY A CA 1
ATOM 741 C C . GLY A 1 98 ? 20.108 18.181 -27.304 1.00 87.69 98 GLY A C 1
ATOM 742 O O . GLY A 1 98 ? 19.386 19.137 -27.038 1.00 87.69 98 GLY A O 1
ATOM 743 N N . LEU A 1 99 ? 20.474 17.275 -26.393 1.00 82.25 99 LEU A N 1
ATOM 744 C CA . LEU A 1 99 ? 20.135 17.335 -24.969 1.00 82.25 99 LEU A CA 1
ATOM 745 C C . LEU A 1 99 ? 21.259 17.928 -24.097 1.00 82.25 99 LEU A C 1
ATOM 747 O O . LEU A 1 99 ? 21.019 18.153 -22.911 1.00 82.25 99 LEU A O 1
ATOM 751 N N . ALA A 1 100 ? 22.458 18.125 -24.659 1.00 63.31 100 ALA A N 1
ATOM 752 C CA . ALA A 1 100 ? 23.615 18.753 -24.012 1.00 63.31 100 ALA A CA 1
ATOM 753 C C . ALA A 1 100 ? 23.583 20.278 -24.180 1.00 63.31 100 ALA A C 1
ATOM 755 O O . ALA A 1 100 ? 23.981 20.967 -23.215 1.00 63.31 100 ALA A O 1
#

Solvent-accessible surface area (backbone atoms only — not comparable to full-atom values): 6603 Å² total; per-residue (Å²): 134,84,83,77,79,57,61,65,63,56,49,51,53,41,67,76,62,73,58,55,70,69,56,45,23,65,76,69,72,45,58,62,71,61,48,53,57,38,59,72,65,46,71,59,89,59,71,54,71,81,67,64,85,76,88,76,83,82,70,77,76,78,83,64,73,98,74,57,60,68,40,74,51,73,62,67,94,92,43,74,46,76,37,49,70,85,60,56,68,68,58,56,52,52,52,54,59,75,74,107

Nearest PDB structures (foldseek):
  7usf-assembly1_A  TM=3.221E-01  e=2.533E+00  Mouse mammary tumor virus
  2rn7-assembly1_A  TM=3.065E-01  e=1.941E+00  Shigella flexneri
  5ejk-assembly1_E  TM=5.020E-01  e=7.338E+00  Rous sarcoma virus - Prague C

pLDDT: mean 78.99, std 14.4, range [34.5, 94.56]

Mean predicted aligned error: 17.16 Å

Organism: NCBI:txid1760988

Radius of gyration: 31.44 Å; Cα contacts (8 Å, |Δi|>4): 50; chains: 1; bounding box: 52×32×81 Å

Secondary structure (DSSP, 8-state):
------HHHHHHHHHHHT--HHHHHHHHT--HHHHHHHHTTSPPTTSSTT-PPP----PPPP---S-SEEEEEE-STT-EEEEETTS-HHHHHHHHHHT-